Protein AF-A0AAD5F4G5-F1 (afdb_monomer)

Sequence (77 aa):
MGRESLQKLWQKYKVDIAVYGYVHSYERTCPIFQNICTNKEKHHYHLAWLSVHHPVLFHWNYFGCWECRGDLECLAI

Solvent-accessible surface area (backbone atoms only — not comparable to full-atom values): 4866 Å² total; per-residue (Å²): 130,70,60,76,70,47,50,59,52,35,57,73,69,52,34,59,69,44,78,43,60,87,58,81,44,83,46,77,55,48,30,39,51,98,89,40,66,80,48,87,71,86,84,75,80,59,75,84,53,45,78,79,42,42,30,29,43,34,36,56,39,71,83,79,58,67,53,76,54,85,85,91,54,68,46,82,100

Organism: Prunus dulcis (NCBI:txid3755)

Mean predicted aligned error: 9.94 Å

InterPro domains:
  IPR029052 Metallo-dependent phosphatase-like [G3DSA:3.60.21.10] (1-67)
  IPR029052 Metallo-dependent phosphatase-like [SSF56300] (3-59)

Secondary structure (DSSP, 8-state):
--HHHHHHHHHHHT--EEEE-SSSS-EEEEEEETTEES---SS---HHHHTTSPPEEEE---S--EEEETTTEEEE-

Foldseek 3Di:
DPCPVCQVVCLVVLPAADEDEDDADWDKDAQDDPRDRPDPDDDDDDPVVSSVTGYIYIYDDQPFDQDDDPDDDRDRD

Radius of gyration: 15.76 Å; Cα contacts (8 Å, |Δi|>4): 117; chains: 1; bounding box: 38×21×42 Å

pLDDT: mean 72.4, std 12.2, range [49.62, 86.25]

Structure (mmCIF, N/CA/C/O backbone):
data_AF-A0AAD5F4G5-F1
#
_entry.id   AF-A0AAD5F4G5-F1
#
loop_
_atom_site.group_PDB
_atom_site.id
_atom_site.type_symbol
_atom_site.label_atom_id
_atom_site.label_alt_id
_atom_site.label_comp_id
_atom_site.label_asym_id
_atom_site.label_entity_id
_atom_site.label_seq_id
_atom_site.pdbx_PDB_ins_code
_atom_site.Cartn_x
_atom_site.Cartn_y
_atom_site.Cartn_z
_atom_site.occupancy
_atom_site.B_iso_or_equiv
_atom_site.auth_seq_id
_atom_site.auth_comp_id
_atom_site.auth_asym_id
_atom_site.auth_atom_id
_atom_site.pdbx_PDB_model_num
ATOM 1 N N . MET A 1 1 ? -1.984 9.296 -9.431 1.00 53.75 1 MET A N 1
ATOM 2 C CA . MET A 1 1 ? -3.358 9.204 -9.976 1.00 53.75 1 MET A CA 1
ATOM 3 C C . MET A 1 1 ? -4.044 7.849 -9.727 1.00 53.75 1 MET A C 1
ATOM 5 O O . MET A 1 1 ? -5.258 7.840 -9.642 1.00 53.75 1 MET A O 1
ATOM 9 N N . GLY A 1 2 ? -3.337 6.718 -9.541 1.00 75.44 2 GLY A N 1
ATOM 10 C CA . GLY A 1 2 ? -3.996 5.413 -9.296 1.00 75.44 2 GLY A CA 1
ATOM 11 C C . GLY A 1 2 ? -4.440 5.110 -7.851 1.00 75.44 2 GLY A C 1
ATOM 12 O O . GLY A 1 2 ? -5.421 4.402 -7.649 1.00 75.44 2 GLY A O 1
ATOM 13 N N . ARG A 1 3 ? -3.751 5.640 -6.825 1.00 76.50 3 ARG A N 1
ATOM 14 C CA . ARG A 1 3 ? -4.056 5.304 -5.415 1.00 76.50 3 ARG A CA 1
ATOM 15 C C . ARG A 1 3 ? -5.365 5.908 -4.898 1.00 76.50 3 ARG A C 1
ATOM 17 O O . ARG A 1 3 ? -6.039 5.256 -4.116 1.00 76.50 3 ARG A O 1
ATOM 24 N N . GLU A 1 4 ? -5.731 7.123 -5.297 1.00 81.50 4 GLU A N 1
ATOM 25 C CA . GLU A 1 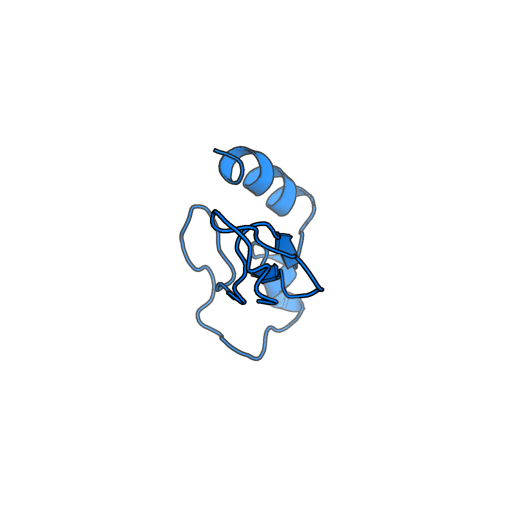4 ? -6.865 7.854 -4.696 1.00 81.50 4 GLU A CA 1
ATOM 26 C C . GLU A 1 4 ? -8.225 7.183 -4.944 1.00 81.50 4 GLU A C 1
ATOM 28 O O . GLU A 1 4 ? -9.080 7.157 -4.058 1.00 81.50 4 GLU A O 1
ATOM 33 N N . SER A 1 5 ? -8.424 6.596 -6.128 1.00 83.75 5 SER A N 1
ATOM 34 C CA . SER A 1 5 ? -9.644 5.852 -6.459 1.00 83.75 5 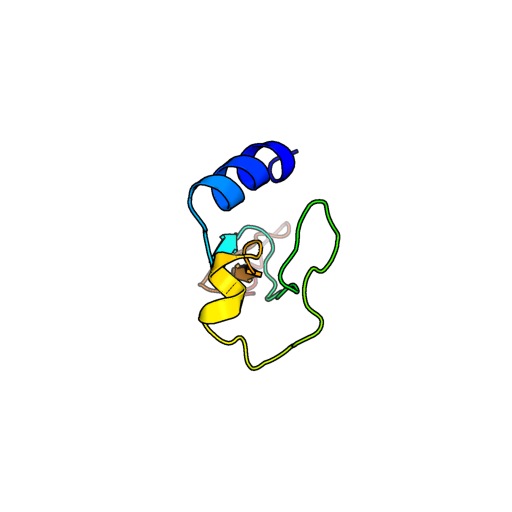SER A CA 1
ATOM 35 C C . SER A 1 5 ? -9.681 4.476 -5.784 1.00 83.75 5 SER A C 1
ATOM 37 O O . SER A 1 5 ? -10.724 4.071 -5.267 1.00 83.75 5 SER A O 1
ATOM 39 N N . LEU A 1 6 ? -8.541 3.780 -5.731 1.00 84.81 6 LEU A N 1
ATOM 40 C CA . LEU A 1 6 ? -8.427 2.443 -5.140 1.00 84.81 6 LEU A CA 1
ATOM 41 C C . LEU A 1 6 ? -8.458 2.455 -3.606 1.00 84.81 6 LEU A C 1
ATOM 43 O O . LEU A 1 6 ? -8.990 1.523 -3.010 1.00 84.81 6 LEU A O 1
ATOM 47 N N . GLN A 1 7 ? -7.985 3.523 -2.958 1.00 83.31 7 GLN A N 1
ATOM 48 C CA . GLN A 1 7 ? -7.994 3.658 -1.496 1.00 83.31 7 GLN A CA 1
ATOM 49 C C . GLN A 1 7 ? -9.395 3.477 -0.895 1.00 83.31 7 GLN A C 1
ATOM 51 O O . GLN A 1 7 ? -9.543 2.785 0.110 1.00 83.31 7 GLN A O 1
ATOM 56 N N . LYS A 1 8 ? -10.435 4.024 -1.541 1.00 83.00 8 LYS A N 1
ATOM 57 C CA . LYS A 1 8 ? -11.833 3.864 -1.096 1.00 83.00 8 LYS A CA 1
ATOM 58 C C . LYS A 1 8 ? -12.313 2.412 -1.193 1.00 83.00 8 LYS A C 1
ATOM 60 O O . LYS A 1 8 ? -13.075 1.952 -0.345 1.00 83.00 8 LYS A O 1
ATOM 65 N N . LEU A 1 9 ? -11.872 1.682 -2.217 1.00 86.06 9 LEU A N 1
ATOM 66 C CA . LEU A 1 9 ? -12.211 0.269 -2.401 1.00 86.06 9 LEU A CA 1
ATOM 67 C C . LEU A 1 9 ? -11.485 -0.610 -1.383 1.00 86.06 9 LEU A C 1
ATOM 69 O O . LEU A 1 9 ? -12.105 -1.493 -0.797 1.00 86.06 9 LEU A O 1
ATOM 73 N N . TRP A 1 10 ? -10.208 -0.334 -1.119 1.00 85.56 10 TRP A N 1
ATOM 74 C CA . TRP A 1 10 ? -9.433 -1.045 -0.104 1.00 85.56 10 TRP A CA 1
ATOM 75 C C . TRP A 1 10 ? -10.023 -0.879 1.292 1.00 85.56 10 TRP A C 1
ATOM 77 O O . TRP A 1 10 ? -10.097 -1.849 2.039 1.00 85.56 10 TRP A O 1
ATOM 87 N N . GLN A 1 11 ? -10.526 0.317 1.600 1.00 80.56 11 GLN A N 1
ATOM 88 C CA . GLN A 1 11 ? -11.257 0.573 2.835 1.00 80.56 11 GLN A CA 1
ATOM 89 C C . GLN A 1 11 ? -12.567 -0.225 2.902 1.00 80.56 11 GLN A C 1
ATOM 91 O O . GLN A 1 11 ? -12.860 -0.853 3.917 1.00 80.56 11 GLN A O 1
ATOM 96 N N . LYS A 1 12 ? -13.356 -0.233 1.817 1.00 84.50 12 LYS A N 1
ATOM 97 C CA . LYS A 1 12 ? -14.647 -0.938 1.766 1.00 84.50 12 LYS A CA 1
ATOM 98 C C . LYS A 1 12 ? -14.496 -2.451 1.936 1.00 84.50 12 LYS A C 1
ATOM 100 O O . LYS A 1 12 ? -15.298 -3.065 2.634 1.00 84.50 12 LYS A O 1
ATOM 105 N N . TYR A 1 13 ? -13.493 -3.037 1.289 1.00 85.75 13 TYR A N 1
ATOM 106 C CA . TYR A 1 13 ? -13.268 -4.483 1.280 1.00 85.75 13 TYR A CA 1
ATOM 107 C C . TYR A 1 13 ? -12.245 -4.957 2.317 1.00 85.75 13 TYR A C 1
ATOM 109 O O . TYR A 1 13 ? -11.933 -6.141 2.328 1.00 85.75 13 TYR A O 1
ATOM 117 N N . LYS A 1 14 ? -11.759 -4.063 3.194 1.00 83.06 14 LYS A N 1
ATOM 118 C CA . LYS A 1 14 ? -10.766 -4.366 4.239 1.00 83.06 14 LYS A CA 1
ATOM 119 C C . LYS A 1 14 ? -9.555 -5.113 3.677 1.00 83.06 14 LYS A C 1
ATOM 121 O O . LYS A 1 14 ? -9.212 -6.201 4.119 1.00 83.06 14 LYS A O 1
ATOM 126 N N . VAL A 1 15 ? -8.953 -4.542 2.639 1.00 85.12 15 VAL A N 1
ATOM 127 C CA . VAL A 1 15 ? -7.748 -5.117 2.036 1.00 85.12 15 VAL A CA 1
ATOM 128 C C . VAL A 1 15 ? -6.584 -4.933 3.006 1.00 85.12 15 VAL A C 1
ATOM 130 O O . VAL A 1 15 ? -6.255 -3.801 3.352 1.00 85.12 15 VAL A O 1
ATOM 133 N N . ASP A 1 16 ? -5.949 -6.031 3.410 1.00 82.38 16 ASP A N 1
ATOM 134 C CA . ASP A 1 16 ? -4.838 -6.009 4.370 1.00 82.38 16 ASP A CA 1
ATOM 135 C C . ASP A 1 16 ? -3.491 -5.664 3.711 1.00 82.38 16 ASP A C 1
ATOM 137 O O . ASP A 1 16 ? -2.649 -4.974 4.291 1.00 82.38 16 ASP A O 1
ATOM 141 N N . ILE A 1 17 ? -3.275 -6.141 2.481 1.00 85.25 17 ILE A N 1
ATOM 142 C CA . ILE A 1 17 ? -2.009 -6.015 1.752 1.00 85.25 17 ILE A CA 1
ATOM 143 C C . ILE A 1 17 ? -2.302 -5.652 0.297 1.00 85.25 17 ILE A C 1
ATOM 145 O O . ILE A 1 17 ? -3.075 -6.332 -0.377 1.00 85.25 17 ILE A O 1
ATOM 149 N N . ALA A 1 18 ? -1.650 -4.604 -0.203 1.00 84.62 18 ALA A N 1
ATOM 150 C CA . ALA A 1 18 ? -1.649 -4.262 -1.621 1.00 84.62 18 ALA A CA 1
ATOM 151 C C . ALA A 1 18 ? -0.216 -4.321 -2.155 1.00 84.62 18 ALA A C 1
ATOM 153 O O . ALA A 1 18 ? 0.664 -3.607 -1.679 1.00 84.62 18 ALA A O 1
ATOM 154 N N . VAL A 1 19 ? 0.010 -5.173 -3.153 1.00 86.25 19 VAL A N 1
ATOM 155 C CA . VAL A 1 19 ? 1.314 -5.347 -3.800 1.00 86.25 19 VAL A CA 1
ATOM 156 C C . VAL A 1 19 ? 1.262 -4.716 -5.187 1.00 86.25 19 VAL A C 1
ATOM 158 O O . VAL A 1 19 ? 0.323 -4.966 -5.943 1.00 86.25 19 VAL A O 1
ATOM 161 N N . TYR A 1 20 ? 2.254 -3.901 -5.528 1.00 81.31 20 TYR A N 1
ATOM 162 C CA . TYR A 1 20 ? 2.436 -3.357 -6.871 1.00 81.31 20 TYR A CA 1
ATOM 163 C C . TYR A 1 20 ? 3.869 -3.564 -7.361 1.00 81.31 20 TYR A C 1
ATOM 165 O O . TYR A 1 20 ? 4.818 -3.575 -6.580 1.00 81.31 20 TYR A O 1
ATOM 173 N N . GLY A 1 21 ? 4.002 -3.756 -8.672 1.00 78.75 21 GLY A N 1
ATOM 174 C CA . GLY A 1 21 ? 5.286 -3.856 -9.365 1.00 78.75 21 GLY A CA 1
ATOM 175 C C . GLY A 1 21 ? 5.651 -2.548 -10.065 1.00 78.75 21 GLY A C 1
ATOM 176 O O . GLY A 1 21 ? 5.260 -1.472 -9.616 1.00 78.75 21 GLY A O 1
ATOM 177 N N . TYR A 1 22 ? 6.352 -2.655 -11.197 1.00 78.94 22 TYR A N 1
ATOM 178 C CA . TYR A 1 22 ? 6.870 -1.570 -12.047 1.00 78.94 22 TYR A CA 1
ATOM 179 C C . TYR A 1 22 ? 8.262 -1.071 -11.649 1.00 78.94 22 TYR A C 1
A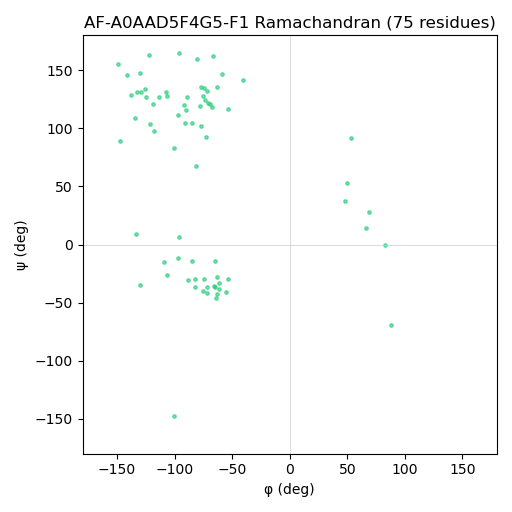TOM 181 O O . TYR A 1 22 ? 9.211 -1.352 -12.365 1.00 78.94 22 TYR A O 1
ATOM 189 N N . VAL A 1 23 ? 8.425 -0.401 -10.504 1.00 77.50 23 VAL A N 1
ATOM 190 C CA . VAL A 1 23 ? 9.772 -0.020 -10.022 1.00 77.50 23 VAL A CA 1
ATOM 191 C C . VAL A 1 23 ? 10.528 -1.263 -9.541 1.00 77.50 23 VAL A C 1
ATOM 193 O O . VAL A 1 23 ? 9.982 -2.070 -8.790 1.00 77.50 23 VAL A O 1
ATOM 196 N N . HIS A 1 24 ? 11.774 -1.429 -9.976 1.00 77.75 24 HIS A N 1
ATOM 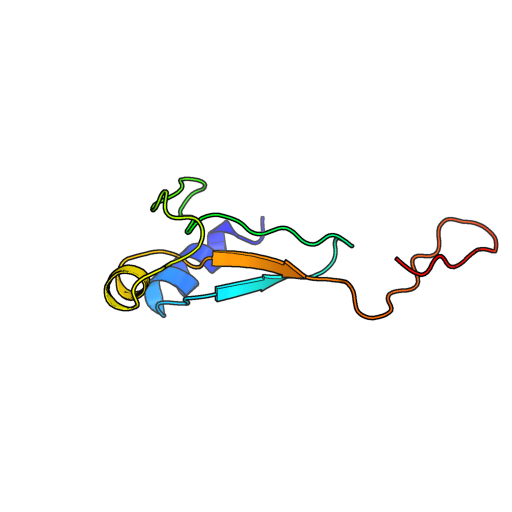197 C CA . HIS A 1 24 ? 12.653 -2.522 -9.554 1.00 77.75 24 HIS A CA 1
ATOM 198 C C . HIS A 1 24 ? 13.312 -2.208 -8.211 1.00 77.75 24 HIS A C 1
ATOM 200 O O . HIS A 1 24 ? 14.506 -1.940 -8.104 1.00 77.75 24 HIS A O 1
ATOM 206 N N . SER A 1 25 ? 12.487 -2.164 -7.174 1.00 70.06 25 SER A N 1
ATOM 207 C CA . SER A 1 25 ? 12.922 -2.008 -5.796 1.00 70.06 25 SER A CA 1
ATOM 208 C C . SER A 1 25 ? 11.956 -2.730 -4.865 1.00 70.06 25 SER A C 1
ATOM 210 O O . SER A 1 25 ? 10.787 -2.960 -5.188 1.00 70.06 25 SER A O 1
ATOM 212 N N . TYR A 1 26 ? 12.465 -3.112 -3.696 1.00 80.56 26 TYR A N 1
ATOM 213 C CA . TYR A 1 26 ? 11.631 -3.583 -2.603 1.00 80.56 26 TYR A CA 1
ATOM 214 C C . TYR A 1 26 ? 11.386 -2.424 -1.641 1.00 80.56 26 TYR A C 1
ATOM 216 O O . TYR A 1 26 ? 12.300 -1.968 -0.953 1.00 80.56 26 TYR A O 1
ATOM 224 N N . GLU A 1 27 ? 10.146 -1.950 -1.589 1.00 81.81 27 GLU A N 1
ATOM 225 C CA . GLU A 1 27 ? 9.723 -0.906 -0.659 1.00 81.81 27 GLU A CA 1
ATOM 226 C C . GLU A 1 27 ? 8.515 -1.395 0.137 1.00 81.81 27 GLU A C 1
ATOM 228 O O . GLU A 1 27 ? 7.560 -1.939 -0.417 1.00 81.81 27 GLU A O 1
ATOM 233 N N . ARG A 1 28 ? 8.541 -1.186 1.454 1.00 84.50 28 ARG A N 1
ATOM 234 C CA . ARG A 1 28 ? 7.425 -1.513 2.342 1.00 84.50 28 ARG A CA 1
ATOM 235 C C . ARG A 1 28 ? 7.010 -0.281 3.127 1.00 84.50 28 ARG A C 1
ATOM 237 O O . ARG A 1 28 ? 7.826 0.330 3.814 1.00 84.50 28 ARG A O 1
ATOM 244 N N . THR A 1 29 ? 5.725 0.035 3.068 1.00 83.56 29 THR A N 1
ATOM 245 C CA . THR A 1 29 ? 5.140 1.183 3.773 1.00 83.56 29 THR A CA 1
ATOM 246 C C . THR A 1 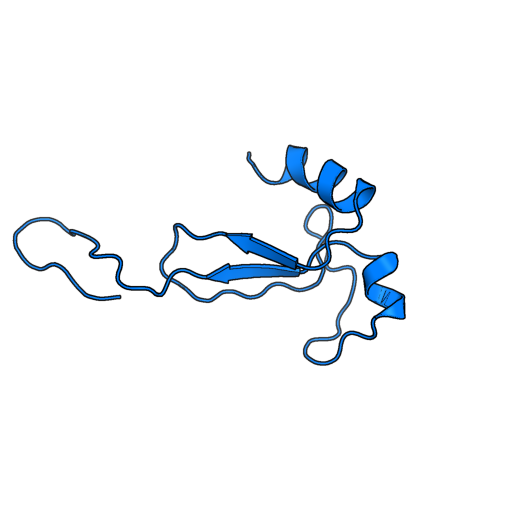29 ? 4.526 0.786 5.119 1.00 83.56 29 THR A C 1
ATOM 248 O O . THR A 1 29 ? 4.308 -0.389 5.406 1.00 83.56 29 THR A O 1
ATOM 251 N N . CYS A 1 30 ? 4.255 1.775 5.971 1.00 85.88 30 CYS A N 1
ATOM 252 C CA . CYS A 1 30 ? 3.339 1.618 7.102 1.00 85.88 30 CYS A CA 1
ATOM 253 C C . CYS A 1 30 ? 1.899 1.390 6.586 1.00 85.88 30 CYS A C 1
ATOM 255 O O . CYS A 1 30 ? 1.602 1.754 5.447 1.00 85.88 30 CYS A O 1
ATOM 257 N N . PRO A 1 31 ? 0.972 0.872 7.412 1.00 84.94 31 PRO A N 1
ATOM 258 C CA . PRO A 1 31 ? -0.458 0.951 7.111 1.00 84.94 31 PRO A CA 1
ATOM 259 C C . PRO A 1 31 ? -0.843 2.413 6.839 1.00 84.94 31 PRO A C 1
ATOM 261 O O . PRO A 1 31 ? -0.662 3.268 7.713 1.00 84.94 31 PRO A O 1
ATOM 264 N N . ILE A 1 32 ? -1.294 2.718 5.619 1.00 81.62 32 ILE A N 1
ATOM 265 C CA . ILE A 1 32 ? -1.364 4.096 5.111 1.00 81.62 32 ILE A CA 1
ATOM 266 C C . ILE A 1 32 ? -2.739 4.438 4.543 1.00 81.62 32 ILE A C 1
ATOM 268 O O . ILE A 1 32 ? -3.279 3.729 3.696 1.00 81.62 32 ILE A O 1
ATOM 272 N N . PHE A 1 33 ? -3.284 5.582 4.957 1.00 82.25 33 PHE A N 1
ATOM 273 C CA . PHE A 1 33 ? -4.520 6.141 4.412 1.00 82.25 33 PHE A CA 1
ATOM 274 C C . PHE A 1 33 ? -4.360 7.612 4.106 1.00 82.25 33 PHE A C 1
ATOM 276 O O . PHE A 1 33 ? -3.886 8.347 4.964 1.00 82.25 33 PHE A O 1
ATOM 283 N N . GLN A 1 34 ? -4.757 8.054 2.909 1.00 83.31 34 GLN A N 1
ATOM 284 C CA . GLN A 1 34 ? -4.620 9.463 2.511 1.00 83.31 34 GLN A CA 1
ATOM 285 C C . GLN A 1 34 ? -3.207 10.015 2.799 1.00 83.31 34 GLN A C 1
ATOM 287 O O . GLN A 1 34 ? -3.038 11.150 3.227 1.00 83.31 34 GLN A O 1
ATOM 292 N N . ASN A 1 35 ? -2.186 9.176 2.588 1.00 82.69 35 ASN A N 1
ATOM 293 C CA . ASN A 1 35 ? -0.771 9.443 2.866 1.00 82.69 35 ASN A CA 1
ATOM 294 C C . ASN A 1 35 ? -0.378 9.612 4.350 1.00 82.69 35 ASN A C 1
ATOM 296 O O . ASN A 1 35 ? 0.738 10.033 4.643 1.00 82.69 35 ASN A O 1
ATOM 300 N N . ILE A 1 36 ? -1.244 9.232 5.287 1.00 82.94 36 ILE A N 1
ATOM 301 C CA . ILE A 1 36 ? -0.987 9.268 6.729 1.00 82.94 36 ILE A CA 1
ATOM 302 C C . ILE A 1 36 ? -0.784 7.837 7.239 1.00 82.94 36 ILE A C 1
ATOM 304 O O . ILE A 1 36 ? -1.622 6.963 6.999 1.00 82.94 36 ILE A O 1
ATOM 308 N N . CYS A 1 37 ? 0.318 7.592 7.958 1.00 84.62 37 CYS A N 1
ATOM 309 C CA . CYS A 1 37 ? 0.530 6.323 8.658 1.00 84.62 37 CYS A CA 1
ATOM 310 C C . CYS A 1 37 ? -0.485 6.192 9.796 1.00 84.62 37 CYS A C 1
ATOM 312 O O . CYS A 1 37 ? -0.467 6.981 10.742 1.00 84.62 37 CYS A O 1
ATOM 314 N N . THR A 1 38 ? -1.338 5.175 9.743 1.00 81.31 38 THR A N 1
ATOM 315 C CA . THR A 1 38 ? -2.328 4.922 10.796 1.00 81.31 38 THR A CA 1
ATOM 316 C C . THR A 1 38 ? -1.757 4.107 11.954 1.00 81.31 38 THR A C 1
ATOM 318 O O . THR A 1 38 ? -2.366 4.042 13.016 1.00 81.31 38 THR A O 1
ATOM 321 N N . ASN A 1 39 ? -0.589 3.486 11.764 1.00 77.50 39 ASN A N 1
ATOM 322 C CA . ASN A 1 39 ? 0.110 2.719 12.787 1.00 77.50 39 ASN A CA 1
ATOM 323 C C . ASN A 1 39 ? 1.631 2.944 12.688 1.00 77.50 39 ASN A C 1
ATOM 325 O O . ASN A 1 39 ? 2.170 3.130 11.595 1.00 77.50 39 ASN A O 1
ATOM 329 N N . LYS A 1 40 ? 2.311 2.944 13.840 1.00 78.25 40 LYS A N 1
ATOM 330 C CA . LYS A 1 40 ? 3.767 3.108 13.975 1.00 78.25 40 LYS A CA 1
ATOM 331 C C . LYS A 1 40 ? 4.515 1.776 14.109 1.00 78.25 40 LYS A C 1
ATOM 333 O O . LYS A 1 40 ? 5.740 1.765 13.998 1.00 78.25 40 LYS A O 1
ATOM 338 N N . GLU A 1 41 ? 3.799 0.675 14.327 1.00 80.06 41 GLU A N 1
ATOM 339 C CA . GLU A 1 41 ? 4.358 -0.670 14.404 1.00 80.06 41 GLU A CA 1
ATOM 340 C C . GLU A 1 41 ? 4.990 -1.078 13.073 1.00 80.06 41 GLU A C 1
ATOM 342 O O . GLU A 1 41 ? 4.436 -0.859 11.989 1.00 80.06 41 GLU A O 1
ATOM 347 N N . LYS A 1 42 ? 6.182 -1.674 13.158 1.00 74.50 42 LYS A N 1
ATOM 348 C CA . LYS A 1 42 ? 6.996 -2.003 11.981 1.00 74.50 42 LYS A CA 1
ATOM 349 C C . LYS A 1 42 ? 7.034 -3.488 11.657 1.00 74.50 42 LYS A C 1
ATOM 351 O O . LYS A 1 42 ? 7.257 -3.806 10.497 1.00 74.50 42 LYS A O 1
ATOM 356 N N . HIS A 1 43 ? 6.841 -4.385 12.620 1.00 77.38 43 HIS A N 1
ATOM 357 C CA . HIS A 1 43 ? 7.104 -5.818 12.408 1.00 77.38 43 HIS A CA 1
ATOM 358 C C . HIS A 1 43 ? 5.950 -6.726 12.827 1.00 77.38 43 HIS A C 1
ATOM 360 O O . HIS A 1 43 ? 5.693 -7.718 12.154 1.00 77.38 43 HIS A O 1
ATOM 366 N N . HIS A 1 44 ? 5.229 -6.372 13.889 1.00 79.62 44 HIS A N 1
ATOM 367 C CA . HIS A 1 44 ? 4.181 -7.217 14.448 1.00 79.62 44 HIS A CA 1
ATOM 368 C C . HIS A 1 44 ? 2.839 -6.493 14.361 1.00 79.62 44 HIS A C 1
ATOM 370 O O . HIS A 1 44 ? 2.512 -5.652 15.193 1.00 79.62 44 HIS A O 1
ATOM 376 N N . TYR A 1 45 ? 2.064 -6.809 13.324 1.00 73.12 45 TYR A N 1
ATOM 377 C CA . TYR A 1 45 ? 0.689 -6.335 13.201 1.00 73.12 45 TYR A CA 1
ATOM 378 C C . TYR A 1 45 ? -0.242 -7.376 13.820 1.00 73.12 45 TYR A C 1
ATOM 380 O O . TYR A 1 45 ? -0.277 -8.518 13.365 1.00 73.12 45 TYR A O 1
ATOM 388 N N . HIS A 1 46 ? -1.008 -7.007 14.851 1.00 75.00 46 HIS A N 1
ATOM 389 C CA . HIS A 1 46 ? -2.062 -7.903 15.330 1.00 75.00 46 HIS A CA 1
ATOM 390 C C . HIS A 1 46 ? -3.267 -7.836 14.386 1.00 75.00 46 HIS A C 1
ATOM 392 O O . HIS A 1 46 ? -3.717 -6.750 14.017 1.00 75.00 46 HIS A O 1
ATOM 398 N N . LEU A 1 47 ? -3.819 -9.005 14.050 1.00 64.12 47 LEU A N 1
ATOM 399 C CA . LEU A 1 47 ? -4.956 -9.179 13.133 1.00 64.12 47 LEU A CA 1
ATOM 400 C C . LEU A 1 47 ? -6.189 -8.341 13.520 1.00 64.12 47 LEU A C 1
ATOM 402 O O . LEU A 1 47 ? -6.920 -7.876 12.650 1.00 64.12 47 LEU A O 1
ATOM 406 N N . ALA A 1 48 ? -6.377 -8.074 14.816 1.00 62.19 48 ALA A N 1
ATOM 407 C CA . ALA A 1 48 ? -7.454 -7.221 15.314 1.00 62.19 48 ALA A CA 1
ATOM 408 C C . ALA A 1 48 ? -7.363 -5.757 14.826 1.00 62.19 48 ALA A C 1
ATOM 410 O O . ALA A 1 48 ? -8.391 -5.100 14.683 1.00 62.19 48 ALA A O 1
ATOM 411 N N . TRP A 1 49 ? -6.161 -5.247 14.532 1.00 60.56 49 TRP A N 1
ATOM 412 C CA . TRP A 1 49 ? -5.952 -3.862 14.086 1.00 60.56 49 TRP A CA 1
ATOM 413 C C . TRP A 1 49 ? -6.066 -3.703 12.568 1.00 60.56 49 TRP A C 1
ATOM 415 O O . TRP A 1 49 ? -6.506 -2.660 12.094 1.00 60.56 49 TRP A O 1
ATOM 425 N N . LEU A 1 50 ? -5.718 -4.735 11.796 1.00 60.00 50 LEU A N 1
ATOM 426 C CA . LEU A 1 50 ? -5.795 -4.704 10.330 1.00 60.00 50 LEU A CA 1
ATOM 427 C C . LEU A 1 50 ? -7.236 -4.492 9.832 1.00 60.00 50 LEU A C 1
ATOM 429 O O . LEU A 1 50 ? -7.466 -3.729 8.906 1.00 60.00 50 LEU A O 1
ATOM 433 N N . SER A 1 51 ? -8.227 -5.019 10.557 1.00 52.62 51 SER A N 1
ATOM 434 C CA . SER A 1 51 ? -9.657 -4.835 10.254 1.00 52.62 51 SER A CA 1
ATOM 435 C C . SER A 1 51 ? -10.175 -3.389 10.377 1.00 52.62 51 SER A C 1
ATOM 437 O O . SER A 1 51 ? -11.293 -3.110 9.933 1.00 52.62 51 SER A O 1
ATOM 439 N N . VAL A 1 52 ? -9.402 -2.494 11.005 1.00 57.41 52 VAL A N 1
ATOM 440 C CA . VAL A 1 52 ? -9.732 -1.074 11.247 1.00 57.41 52 VAL A CA 1
ATOM 441 C C . VAL A 1 52 ? -8.878 -0.143 10.373 1.00 57.41 52 VAL A C 1
ATOM 443 O O . VAL A 1 52 ? -9.198 1.035 10.209 1.00 57.41 52 VAL A O 1
ATOM 446 N N . HIS A 1 53 ? -7.799 -0.662 9.784 1.00 62.31 53 HIS A N 1
ATOM 447 C CA . HIS A 1 53 ? -6.763 0.130 9.138 1.00 62.31 53 HIS A CA 1
ATOM 448 C C . HIS A 1 53 ? -6.556 -0.247 7.669 1.00 62.31 53 HIS A C 1
ATOM 450 O O . HIS A 1 53 ? -7.043 -1.250 7.166 1.00 62.31 53 HIS A O 1
ATOM 456 N N . HIS A 1 54 ? -5.892 0.654 6.957 1.00 70.44 54 HIS A N 1
ATOM 457 C CA . HIS A 1 54 ? -5.702 0.582 5.514 1.00 70.44 54 HIS A CA 1
ATOM 458 C C . HIS A 1 54 ? -4.555 -0.364 5.143 1.00 70.44 54 HIS A C 1
ATOM 460 O O . HIS A 1 54 ? -3.696 -0.621 5.993 1.00 70.44 54 HIS A O 1
ATOM 466 N N . PRO A 1 55 ? -4.509 -0.858 3.890 1.00 76.88 55 PRO A N 1
ATOM 467 C CA . PRO A 1 55 ? -3.535 -1.862 3.491 1.00 76.88 55 PRO A CA 1
ATOM 468 C C . PRO A 1 55 ? -2.095 -1.400 3.684 1.00 76.88 55 PRO A C 1
ATOM 470 O O . PRO A 1 55 ? -1.748 -0.236 3.456 1.00 76.88 55 PRO A O 1
ATOM 473 N N . VAL A 1 56 ? -1.236 -2.360 4.011 1.00 79.62 56 VAL A N 1
ATOM 474 C CA . VAL A 1 56 ? 0.208 -2.205 3.860 1.00 79.62 56 VAL A CA 1
ATOM 475 C C . VAL A 1 56 ? 0.538 -2.287 2.375 1.00 79.62 56 VAL A C 1
ATOM 477 O O . VAL A 1 56 ? 0.195 -3.263 1.702 1.00 79.62 56 VAL A O 1
ATOM 480 N N . LEU A 1 57 ? 1.207 -1.257 1.862 1.00 77.62 57 LEU A N 1
ATOM 481 C CA . LEU A 1 57 ? 1.660 -1.239 0.482 1.00 77.62 57 LEU A CA 1
ATOM 482 C C . LEU A 1 57 ? 3.053 -1.853 0.366 1.00 77.62 57 LEU A C 1
ATOM 484 O O . LEU A 1 57 ? 3.981 -1.412 1.054 1.00 77.62 57 LEU A O 1
ATOM 488 N N . PHE A 1 58 ? 3.176 -2.824 -0.534 1.00 76.00 58 PHE A N 1
ATOM 489 C CA . PHE A 1 58 ? 4.430 -3.446 -0.929 1.00 76.00 58 PHE A CA 1
ATOM 490 C C . PHE A 1 58 ? 4.738 -3.105 -2.379 1.00 76.00 58 PHE A C 1
ATOM 492 O O . PHE A 1 58 ? 3.931 -3.357 -3.274 1.00 76.00 58 PHE A O 1
ATOM 499 N N . HIS A 1 59 ? 5.935 -2.583 -2.602 1.00 73.50 59 HIS A N 1
ATOM 500 C CA . HIS A 1 59 ? 6.558 -2.580 -3.908 1.00 73.50 59 HIS A CA 1
ATOM 501 C C . HIS A 1 59 ? 7.371 -3.864 -4.034 1.00 73.50 59 HIS A C 1
ATOM 503 O O . HIS A 1 59 ? 8.301 -4.084 -3.260 1.00 73.50 59 HIS A O 1
ATOM 509 N N . TRP A 1 60 ? 6.997 -4.733 -4.968 1.00 62.41 60 TRP A N 1
ATOM 510 C CA . TRP A 1 60 ? 7.730 -5.964 -5.238 1.00 62.41 60 TRP A CA 1
ATOM 511 C C . TRP A 1 60 ? 7.896 -6.121 -6.741 1.00 62.41 60 TRP A C 1
ATOM 513 O O . TRP A 1 60 ? 6.941 -6.433 -7.449 1.00 62.41 60 TRP A O 1
ATOM 523 N N . ASN A 1 61 ? 9.123 -5.949 -7.229 1.00 61.62 61 ASN A N 1
ATOM 524 C CA . ASN A 1 61 ? 9.469 -6.357 -8.584 1.00 61.62 61 ASN A CA 1
ATOM 525 C C . ASN A 1 61 ? 10.934 -6.813 -8.641 1.00 61.62 61 ASN A C 1
ATOM 527 O O . ASN A 1 61 ? 11.828 -6.003 -8.846 1.00 61.62 61 ASN A O 1
ATOM 531 N N . TYR A 1 62 ? 11.158 -8.107 -8.390 1.00 58.22 62 TYR A N 1
ATOM 532 C CA . TYR A 1 62 ? 12.490 -8.739 -8.370 1.00 58.22 62 TYR A CA 1
ATOM 533 C C . TYR A 1 62 ? 12.543 -10.064 -9.146 1.00 58.22 62 TYR A C 1
ATOM 535 O O . TYR A 1 62 ? 13.518 -10.803 -9.070 1.00 58.22 62 TYR A O 1
ATOM 543 N N . PHE A 1 63 ? 11.490 -10.405 -9.893 1.00 53.94 63 PHE A N 1
ATOM 544 C CA . PHE A 1 63 ? 11.473 -11.63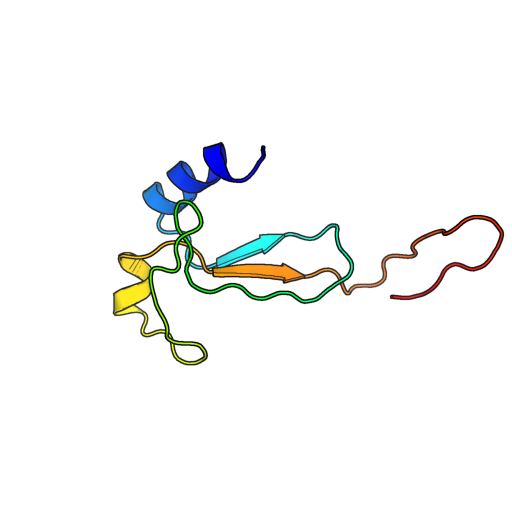8 -10.677 1.00 53.94 63 PHE A CA 1
ATOM 545 C C . PHE A 1 63 ? 11.773 -11.341 -12.145 1.00 53.94 63 PHE A C 1
ATOM 547 O O . PHE A 1 63 ? 10.871 -11.221 -12.967 1.00 53.94 63 PHE A O 1
ATOM 554 N N . GLY A 1 64 ? 13.068 -11.231 -12.457 1.00 56.59 64 GLY A N 1
ATOM 555 C CA . GLY A 1 64 ? 13.590 -11.461 -13.807 1.00 56.59 64 GLY A CA 1
ATOM 556 C C . GLY A 1 64 ? 13.210 -10.431 -14.869 1.00 56.59 64 GLY A C 1
ATOM 557 O O . 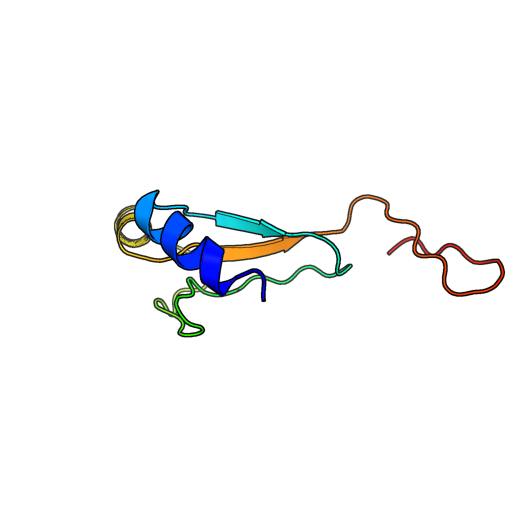GLY A 1 64 ? 13.143 -10.786 -16.044 1.00 56.59 64 GLY A O 1
ATOM 558 N N . CYS A 1 65 ? 12.962 -9.176 -14.494 1.00 54.00 65 CYS A N 1
ATOM 559 C CA . CYS A 1 65 ? 12.711 -8.128 -15.476 1.00 54.00 65 CYS A CA 1
ATOM 560 C C . CYS A 1 65 ? 14.042 -7.666 -16.088 1.00 54.00 65 CYS A C 1
ATOM 562 O O . CYS A 1 65 ? 14.927 -7.198 -15.377 1.00 54.00 65 CYS A O 1
ATOM 564 N N . TRP A 1 66 ? 14.190 -7.826 -17.404 1.00 55.00 66 TRP A N 1
ATOM 565 C CA . TRP A 1 66 ? 15.334 -7.314 -18.158 1.00 55.00 66 TRP A CA 1
ATOM 566 C C . TRP A 1 66 ? 15.027 -5.862 -18.516 1.00 55.00 66 TRP A C 1
ATOM 568 O O . TRP A 1 66 ? 14.175 -5.595 -19.363 1.00 55.00 66 TRP A O 1
ATOM 578 N N . GLU A 1 67 ? 15.657 -4.911 -17.833 1.00 57.00 67 GLU A N 1
ATOM 579 C CA . GLU A 1 67 ? 15.459 -3.491 -18.122 1.00 57.00 67 GLU A CA 1
ATOM 580 C C . GLU A 1 67 ? 16.505 -3.056 -19.159 1.00 57.00 67 GLU A C 1
ATOM 582 O O . GLU A 1 67 ? 17.689 -2.913 -18.854 1.00 57.00 67 GLU A O 1
ATOM 587 N N . CYS A 1 68 ? 16.084 -2.887 -20.416 1.00 54.81 68 CYS A N 1
ATOM 588 C CA . CYS A 1 68 ? 16.958 -2.402 -21.484 1.00 54.81 68 CYS A CA 1
ATOM 589 C C . CYS A 1 68 ? 17.229 -0.903 -21.292 1.00 54.81 68 CYS A C 1
ATOM 591 O O . CYS A 1 68 ? 16.473 -0.060 -21.784 1.00 54.81 68 CYS A O 1
ATOM 593 N N . ARG A 1 69 ? 18.316 -0.544 -20.601 1.00 52.66 69 ARG A N 1
ATOM 594 C CA . ARG A 1 69 ? 18.951 0.763 -20.828 1.00 52.66 69 ARG A CA 1
ATOM 595 C C . ARG A 1 69 ? 19.696 0.673 -22.156 1.00 52.66 69 ARG A C 1
ATOM 597 O O . ARG A 1 69 ? 20.305 -0.351 -22.429 1.00 52.66 69 ARG A O 1
ATOM 604 N N . GLY A 1 70 ? 19.543 1.697 -22.995 1.00 52.22 70 GLY A N 1
ATOM 605 C CA . GLY A 1 70 ? 19.987 1.705 -24.392 1.00 52.22 70 GLY A CA 1
ATOM 606 C C . GLY A 1 70 ? 21.353 1.057 -24.652 1.00 52.22 70 GLY A C 1
ATOM 607 O O . GLY A 1 70 ? 22.280 1.212 -23.864 1.00 52.22 70 GLY A O 1
AT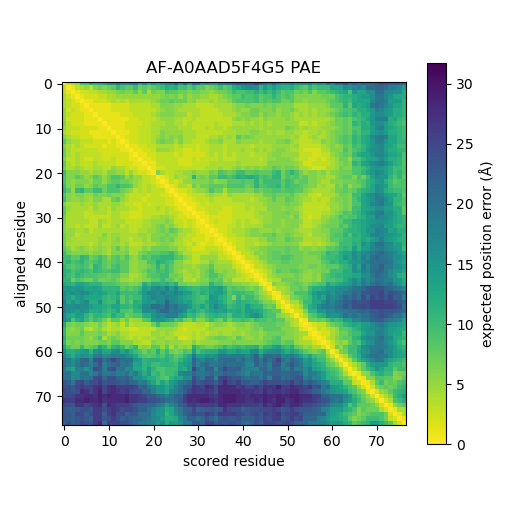OM 608 N N . ASP A 1 71 ? 21.397 0.361 -25.790 1.00 49.62 71 ASP A N 1
ATOM 609 C CA . ASP A 1 71 ? 22.500 -0.371 -26.417 1.00 49.62 71 ASP A CA 1
ATOM 610 C C . ASP A 1 71 ? 23.233 -1.420 -25.549 1.00 49.62 71 ASP A C 1
ATOM 612 O O . ASP A 1 71 ? 24.266 -1.179 -24.934 1.00 49.62 71 ASP A O 1
ATOM 616 N N . LEU A 1 72 ? 22.710 -2.652 -25.661 1.00 52.59 72 LEU A N 1
ATOM 617 C CA . LEU A 1 72 ? 23.393 -3.956 -25.561 1.00 52.59 72 LEU A CA 1
ATOM 618 C C . LEU A 1 72 ? 23.679 -4.593 -24.192 1.00 52.59 72 LEU A C 1
ATOM 620 O O . LEU A 1 72 ? 24.108 -5.746 -24.186 1.00 52.59 72 LEU A O 1
ATOM 624 N N . GLU A 1 73 ? 23.324 -3.986 -23.060 1.00 51.94 73 GLU A N 1
ATOM 625 C CA . GLU A 1 73 ? 23.372 -4.690 -21.766 1.00 51.94 73 GLU A CA 1
ATOM 626 C C . GLU A 1 73 ? 22.000 -4.732 -21.085 1.00 51.94 73 GLU A C 1
ATOM 628 O O . GLU A 1 73 ? 21.514 -3.761 -20.507 1.00 51.94 73 GLU A O 1
ATOM 633 N N . CYS A 1 74 ? 21.360 -5.901 -21.148 1.00 54.44 74 CYS A N 1
ATOM 634 C CA . CYS A 1 74 ? 20.216 -6.209 -20.299 1.00 54.44 74 CYS A CA 1
ATOM 635 C C . CYS A 1 74 ? 20.741 -6.545 -18.901 1.00 54.44 74 CYS A C 1
ATOM 637 O O . CYS A 1 74 ? 21.245 -7.646 -18.674 1.00 54.44 74 CYS A O 1
ATOM 639 N N . LEU A 1 75 ? 20.646 -5.600 -17.967 1.00 52.78 75 LEU A N 1
ATOM 640 C CA . LEU A 1 75 ? 20.948 -5.869 -16.565 1.00 52.78 75 LEU A CA 1
ATOM 641 C C . LEU A 1 75 ? 19.801 -6.667 -15.937 1.00 52.78 75 LEU A C 1
ATOM 643 O O . LEU A 1 75 ? 18.639 -6.262 -16.001 1.00 52.78 75 LEU A O 1
ATOM 647 N N . ALA A 1 76 ? 20.147 -7.790 -15.307 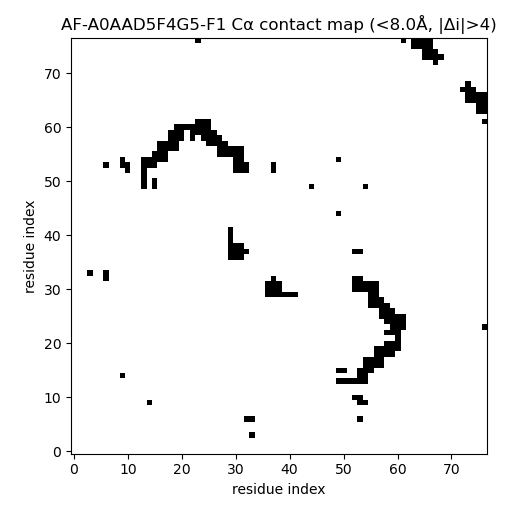1.00 53.50 76 ALA A N 1
ATOM 648 C CA . ALA A 1 76 ? 19.293 -8.391 -14.295 1.00 53.50 76 ALA A CA 1
ATOM 649 C C . ALA A 1 76 ? 19.314 -7.465 -13.071 1.00 53.50 76 ALA A C 1
ATOM 651 O O . ALA A 1 76 ? 20.393 -7.173 -12.551 1.00 53.50 76 ALA A O 1
ATOM 652 N N . ILE A 1 77 ? 18.144 -6.971 -12.666 1.00 57.16 77 ILE A N 1
ATOM 653 C CA . ILE A 1 77 ? 17.982 -6.123 -11.476 1.00 57.16 77 ILE A CA 1
ATOM 654 C C . ILE A 1 77 ? 17.618 -6.988 -10.277 1.00 57.16 77 ILE A C 1
ATOM 656 O O . ILE A 1 77 ? 16.761 -7.889 -10.441 1.00 57.16 77 ILE A O 1
#

Nearest PDB structures (foldseek):
  1kbp-assembly1_B  TM=6.096E-01  e=1.433E-01  Phaseolus vulgaris